Protein AF-A0A932VAR0-F1 (afdb_monomer_lite)

Radius of gyration: 18.56 Å; chains: 1; bounding box: 41×37×52 Å

Secondary structure (DSSP, 8-state):
---HHHHHHHHHHHHHHHHSHHHHHHHHHHHHHHHIIIIIIIIHHH--EETTEEHHHHHHHHHHHHHHHHHHHHIIIIIHHIIIIIS-HHHHHHTTT--HHHHHHHHHHHHHHHHHHHHHHHHHHHHTTT---HHHHHHHHHHHHHHHHHHHHTT--

pLDDT: mean 78.5, std 15.08, range [42.44, 94.69]

Structure (mmCIF, N/CA/C/O backbone):
data_AF-A0A932VAR0-F1
#
_entry.id   AF-A0A932VAR0-F1
#
loop_
_atom_site.group_PDB
_atom_site.id
_atom_site.type_symbol
_atom_site.label_atom_id
_atom_site.label_alt_id
_atom_site.label_comp_id
_atom_site.label_asym_id
_atom_site.label_entity_id
_atom_site.label_seq_id
_atom_site.pdbx_PDB_ins_code
_atom_site.Cartn_x
_atom_site.Cartn_y
_atom_site.Cartn_z
_atom_site.occupancy
_atom_site.B_iso_or_equiv
_atom_site.auth_seq_id
_atom_site.auth_comp_id
_atom_site.auth_asym_id
_atom_site.auth_atom_id
_atom_site.pdbx_PDB_model_num
ATOM 1 N N . MET A 1 1 ? -5.173 -7.253 -21.335 1.00 58.53 1 MET A N 1
ATOM 2 C CA . MET A 1 1 ? -4.658 -6.169 -20.463 1.00 58.53 1 MET A CA 1
ATOM 3 C C . MET A 1 1 ? -3.671 -6.681 -19.420 1.00 58.53 1 MET A C 1
ATOM 5 O O . MET A 1 1 ? -2.616 -6.083 -19.298 1.00 58.53 1 MET A O 1
ATOM 9 N N . ILE A 1 2 ? -3.939 -7.789 -18.717 1.00 67.44 2 ILE A N 1
ATOM 10 C CA . ILE A 1 2 ? -2.958 -8.404 -17.805 1.00 67.44 2 ILE A CA 1
ATOM 11 C C . ILE A 1 2 ? -2.228 -9.531 -18.549 1.00 67.44 2 ILE A C 1
ATOM 13 O O . ILE A 1 2 ? -2.835 -10.537 -18.899 1.00 67.44 2 ILE A O 1
ATOM 17 N N . ASN A 1 3 ? -0.942 -9.329 -18.834 1.00 84.25 3 ASN A N 1
ATOM 18 C CA . ASN A 1 3 ? -0.058 -10.275 -19.525 1.00 84.25 3 ASN A CA 1
ATOM 19 C C . ASN A 1 3 ? 1.215 -10.505 -18.687 1.00 84.25 3 ASN A C 1
ATOM 21 O O . ASN A 1 3 ? 1.472 -9.782 -17.721 1.00 84.25 3 ASN A O 1
ATOM 25 N N . ARG A 1 4 ? 2.059 -11.467 -19.076 1.00 87.12 4 ARG A N 1
ATOM 26 C CA . ARG A 1 4 ? 3.353 -11.757 -18.433 1.00 87.12 4 ARG A CA 1
ATOM 27 C C . ARG A 1 4 ? 4.248 -10.523 -18.281 1.00 87.12 4 ARG A C 1
ATOM 29 O O . ARG A 1 4 ? 4.994 -10.436 -17.315 1.00 87.12 4 ARG A O 1
ATOM 36 N N . TYR A 1 5 ? 4.179 -9.573 -19.215 1.00 90.81 5 TYR A N 1
ATOM 37 C CA . TYR A 1 5 ? 4.975 -8.345 -19.171 1.00 90.81 5 TYR A CA 1
ATOM 38 C C . TYR A 1 5 ? 4.456 -7.358 -18.120 1.00 90.81 5 TYR A C 1
ATOM 40 O O . TYR A 1 5 ? 5.246 -6.875 -17.316 1.00 90.81 5 TYR A O 1
ATOM 48 N N . ALA A 1 6 ? 3.136 -7.157 -18.031 1.00 89.81 6 ALA A N 1
ATOM 49 C CA . ALA A 1 6 ? 2.522 -6.362 -16.962 1.00 89.81 6 ALA A CA 1
ATOM 50 C C . ALA A 1 6 ? 2.864 -6.926 -15.574 1.00 89.81 6 ALA A C 1
ATOM 52 O O . ALA A 1 6 ? 3.198 -6.189 -14.648 1.00 89.81 6 ALA A O 1
ATOM 53 N N . PHE A 1 7 ? 2.871 -8.256 -15.453 1.00 91.25 7 PHE A N 1
ATOM 54 C CA . PHE A 1 7 ? 3.275 -8.929 -14.226 1.00 91.25 7 PHE A CA 1
ATOM 55 C C . PHE A 1 7 ? 4.759 -8.704 -13.875 1.00 91.25 7 PHE A C 1
ATOM 57 O O . PHE A 1 7 ? 5.092 -8.539 -12.705 1.00 91.25 7 PHE A O 1
ATOM 64 N N . LYS A 1 8 ? 5.661 -8.638 -14.864 1.00 92.12 8 LYS A N 1
ATOM 65 C CA . LYS A 1 8 ? 7.078 -8.301 -14.629 1.00 92.12 8 LYS A CA 1
ATOM 66 C C . LYS A 1 8 ? 7.258 -6.869 -14.118 1.00 92.12 8 LYS A C 1
ATOM 68 O O . LYS A 1 8 ? 8.090 -6.653 -13.241 1.00 92.12 8 LYS A O 1
ATOM 73 N N . VAL A 1 9 ? 6.476 -5.917 -14.635 1.00 92.50 9 VAL A N 1
ATOM 74 C CA . VAL A 1 9 ? 6.474 -4.525 -14.147 1.00 92.50 9 VAL A CA 1
ATOM 75 C C . VAL A 1 9 ? 5.995 -4.479 -12.695 1.00 92.50 9 VAL A C 1
ATOM 77 O O . VAL A 1 9 ? 6.704 -3.961 -11.83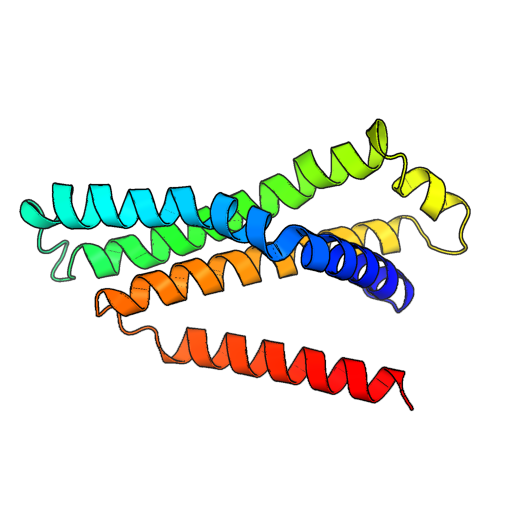8 1.00 92.50 9 VAL A O 1
ATOM 80 N N . TRP A 1 10 ? 4.872 -5.135 -12.393 1.00 94.00 10 TRP A N 1
ATOM 81 C CA . TRP A 1 10 ? 4.379 -5.277 -11.019 1.00 94.00 10 TRP A CA 1
ATOM 82 C C . TRP A 1 10 ? 5.419 -5.912 -10.083 1.00 94.00 10 TRP A C 1
ATOM 84 O O . TRP A 1 10 ? 5.641 -5.441 -8.969 1.00 94.00 10 TRP A O 1
ATOM 94 N N . TYR A 1 11 ? 6.087 -6.976 -10.538 1.00 92.44 11 TYR A N 1
ATOM 95 C CA . TYR A 1 11 ? 7.068 -7.700 -9.733 1.00 92.44 11 TYR A CA 1
ATOM 96 C C . TYR A 1 11 ? 8.287 -6.836 -9.398 1.00 92.44 11 TYR A C 1
ATOM 98 O O . TYR A 1 11 ? 8.789 -6.896 -8.276 1.00 92.44 11 TYR A O 1
ATOM 106 N N . ARG A 1 12 ? 8.733 -5.991 -10.338 1.00 92.62 12 ARG A N 1
ATOM 107 C CA . ARG A 1 12 ? 9.775 -4.989 -10.080 1.00 92.62 12 ARG A CA 1
ATOM 108 C C . ARG A 1 12 ? 9.366 -4.074 -8.927 1.00 92.62 12 ARG A C 1
ATOM 110 O O . ARG A 1 12 ? 10.153 -3.901 -7.999 1.00 92.62 12 ARG A O 1
ATOM 117 N N . ASP A 1 13 ? 8.159 -3.515 -8.967 1.00 91.88 13 ASP A N 1
ATOM 118 C CA . ASP A 1 13 ? 7.703 -2.582 -7.929 1.00 91.88 13 ASP A CA 1
ATOM 119 C C . ASP A 1 13 ? 7.532 -3.256 -6.575 1.00 91.88 13 ASP A C 1
ATOM 121 O O . ASP A 1 13 ? 7.955 -2.709 -5.555 1.00 91.88 13 ASP A O 1
ATOM 125 N N . PHE A 1 14 ? 7.029 -4.491 -6.572 1.00 89.94 14 PHE A N 1
ATOM 126 C CA . PHE A 1 14 ? 6.976 -5.312 -5.371 1.00 89.94 14 PHE A CA 1
ATOM 127 C C . PHE A 1 14 ? 8.368 -5.526 -4.763 1.00 89.94 14 PHE A C 1
ATOM 129 O O . PHE A 1 14 ? 8.549 -5.309 -3.565 1.00 89.94 14 PHE A O 1
ATOM 136 N N . LEU A 1 15 ? 9.375 -5.881 -5.568 1.00 87.00 15 LEU A N 1
ATOM 137 C CA . LEU A 1 15 ? 10.746 -6.063 -5.081 1.00 87.00 15 LEU A CA 1
ATOM 138 C C . LEU A 1 15 ? 11.340 -4.771 -4.509 1.00 87.00 15 LEU A C 1
ATOM 140 O O . LEU A 1 15 ? 11.953 -4.802 -3.439 1.00 87.00 15 LEU A O 1
ATOM 144 N N . VAL A 1 16 ? 11.144 -3.634 -5.179 1.00 87.44 16 VAL A N 1
ATOM 145 C CA . VAL A 1 16 ? 11.611 -2.335 -4.671 1.00 87.44 16 VAL A CA 1
ATOM 146 C C . VAL A 1 16 ? 10.938 -2.027 -3.336 1.00 87.44 16 VAL A C 1
ATOM 148 O O . VAL A 1 16 ? 11.622 -1.722 -2.359 1.00 87.44 16 VAL A O 1
ATOM 151 N N . TRP A 1 17 ? 9.620 -2.193 -3.250 1.00 86.06 17 TRP A N 1
ATOM 152 C CA . TRP A 1 17 ? 8.881 -1.977 -2.012 1.00 86.06 17 TRP A CA 1
ATOM 153 C C . TRP A 1 17 ? 9.345 -2.894 -0.880 1.00 86.06 17 TRP A C 1
ATOM 155 O O . TRP A 1 17 ? 9.503 -2.418 0.240 1.00 86.06 17 TRP A O 1
ATOM 165 N N . THR A 1 18 ? 9.659 -4.166 -1.151 1.00 78.56 18 THR A N 1
ATOM 166 C CA . THR A 1 18 ? 10.170 -5.076 -0.109 1.00 78.56 18 THR A CA 1
ATOM 167 C C . THR A 1 18 ? 11.502 -4.635 0.493 1.00 78.56 18 THR A C 1
ATOM 169 O O . THR A 1 18 ? 11.807 -5.043 1.608 1.00 78.56 18 THR A O 1
ATOM 172 N N . ARG A 1 19 ? 12.285 -3.773 -0.170 1.00 78.06 19 ARG A N 1
ATOM 173 C CA . ARG A 1 19 ? 13.482 -3.172 0.448 1.00 78.06 19 ARG A CA 1
ATOM 174 C C . ARG A 1 19 ? 13.147 -2.032 1.407 1.00 78.06 19 ARG A C 1
ATOM 176 O O . ARG A 1 19 ? 13.863 -1.834 2.381 1.00 78.06 19 ARG A O 1
ATOM 183 N N . TYR A 1 20 ? 12.045 -1.327 1.164 1.00 75.88 20 TYR A N 1
ATOM 184 C CA . TYR A 1 20 ? 11.578 -0.184 1.957 1.00 75.88 20 TYR A CA 1
ATOM 185 C C . TYR A 1 20 ? 10.315 -0.507 2.766 1.00 75.88 20 TYR A C 1
ATOM 187 O O . TYR A 1 20 ? 9.595 0.389 3.200 1.00 75.88 20 TYR A O 1
ATOM 195 N N . TRP A 1 21 ? 10.025 -1.792 2.972 1.00 69.25 21 TRP A N 1
ATOM 196 C CA . TRP A 1 21 ? 8.784 -2.241 3.598 1.00 69.25 21 TRP A CA 1
ATOM 197 C C . TRP A 1 21 ? 8.626 -1.664 5.008 1.00 69.25 21 TRP A C 1
ATOM 199 O O . TRP A 1 21 ? 7.536 -1.239 5.372 1.00 69.25 21 TRP A O 1
ATOM 209 N N . TRP A 1 22 ? 9.721 -1.565 5.769 1.00 65.62 22 TRP A N 1
ATOM 210 C CA . TRP A 1 22 ? 9.714 -1.009 7.121 1.00 65.62 22 TRP A CA 1
ATOM 211 C C . TRP A 1 22 ? 9.318 0.470 7.142 1.00 65.62 22 TRP A C 1
ATOM 213 O O . TRP A 1 22 ? 8.395 0.856 7.854 1.00 65.62 22 TRP A O 1
ATOM 223 N N . THR A 1 23 ? 9.963 1.302 6.322 1.00 71.31 23 THR A N 1
ATOM 224 C CA . THR A 1 23 ? 9.657 2.739 6.257 1.00 71.31 23 THR A CA 1
ATOM 225 C C . THR A 1 23 ? 8.271 2.987 5.669 1.00 71.31 23 THR A C 1
ATOM 227 O O . THR A 1 23 ? 7.540 3.844 6.160 1.00 71.31 23 THR A O 1
ATOM 230 N N . SER A 1 24 ? 7.866 2.187 4.678 1.00 74.19 24 SER A N 1
ATOM 231 C CA . SER A 1 24 ? 6.516 2.230 4.115 1.00 74.19 24 SER A CA 1
ATOM 232 C C . SER A 1 24 ? 5.446 1.849 5.141 1.00 74.19 24 SER A C 1
ATOM 234 O O . SER A 1 24 ? 4.361 2.423 5.102 1.00 74.19 24 SER A O 1
ATOM 236 N N . LEU A 1 25 ? 5.723 0.897 6.036 1.00 68.00 25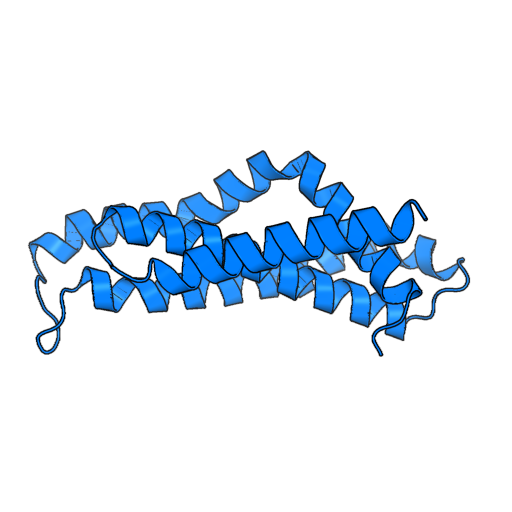 LEU A N 1
ATOM 237 C CA . LEU A 1 25 ? 4.791 0.490 7.088 1.00 68.00 25 LEU A CA 1
ATOM 238 C C . LEU A 1 25 ? 4.666 1.532 8.183 1.00 68.00 25 LEU A C 1
ATOM 240 O O . LEU A 1 25 ? 3.552 1.888 8.549 1.00 68.00 25 LEU A O 1
ATOM 244 N N . VAL A 1 26 ? 5.794 2.025 8.692 1.00 67.06 26 VAL A N 1
ATOM 245 C CA . VAL A 1 26 ? 5.794 3.037 9.753 1.00 67.06 26 VAL A CA 1
ATOM 246 C C . VAL A 1 26 ? 5.119 4.318 9.259 1.00 67.06 26 VAL A C 1
ATOM 248 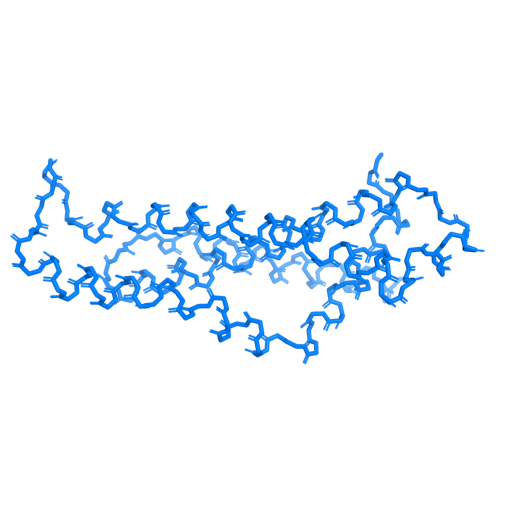O O . VAL A 1 26 ? 4.266 4.862 9.957 1.00 67.06 26 VAL A O 1
ATOM 251 N N . GLY A 1 27 ? 5.418 4.750 8.029 1.00 69.88 27 GLY A N 1
ATOM 252 C CA . GLY A 1 27 ? 4.756 5.902 7.413 1.00 69.88 27 GLY A CA 1
ATOM 253 C C . GLY A 1 27 ? 3.265 5.671 7.147 1.00 69.88 27 GLY A C 1
ATOM 254 O O . GLY A 1 27 ? 2.455 6.545 7.432 1.00 69.88 27 GLY A O 1
ATOM 255 N N . GLY A 1 28 ? 2.888 4.487 6.653 1.00 70.88 28 GLY A N 1
ATOM 256 C CA . GLY A 1 28 ? 1.495 4.167 6.321 1.00 70.88 28 GLY A CA 1
ATOM 257 C C . GLY A 1 28 ? 0.591 3.890 7.528 1.00 70.88 28 GLY A C 1
ATOM 258 O O . GLY A 1 28 ? -0.620 4.060 7.426 1.00 70.88 28 GLY A O 1
ATOM 259 N N . LEU A 1 29 ? 1.154 3.465 8.665 1.00 66.81 29 LEU A N 1
ATOM 260 C CA . LEU A 1 29 ? 0.396 3.173 9.888 1.00 66.81 29 LEU A CA 1
ATOM 261 C C . LEU A 1 29 ? 0.379 4.318 10.894 1.00 66.81 29 LEU A C 1
ATOM 263 O O . LEU A 1 29 ? -0.464 4.296 11.789 1.00 66.81 29 LEU A O 1
ATOM 267 N N . GLY A 1 30 ? 1.258 5.311 10.750 1.00 72.50 30 GLY A N 1
ATOM 268 C CA . GLY A 1 30 ? 1.300 6.457 11.654 1.00 72.50 30 GLY A CA 1
ATOM 269 C C . GLY A 1 30 ? -0.057 7.151 11.756 1.00 72.50 30 GLY A C 1
ATOM 270 O O . GLY A 1 30 ? -0.602 7.275 12.848 1.00 72.50 30 GLY A O 1
ATOM 271 N N . GLU A 1 31 ? -0.644 7.524 10.618 1.00 74.44 31 GLU A N 1
ATOM 272 C CA . GLU A 1 31 ? -1.919 8.248 10.590 1.00 74.44 31 GLU A CA 1
ATOM 273 C C . GLU A 1 31 ? -3.088 7.418 11.158 1.00 74.44 31 GLU A C 1
ATOM 275 O O . GLU A 1 31 ? -3.732 7.879 12.102 1.00 74.44 31 GLU A O 1
ATOM 280 N N . PRO A 1 32 ? -3.346 6.170 10.706 1.00 77.12 32 PRO A N 1
ATOM 281 C CA . PRO A 1 32 ? -4.445 5.364 11.241 1.00 77.12 32 PRO A CA 1
ATOM 282 C C . PRO A 1 32 ? -4.301 5.041 12.734 1.00 77.12 32 PRO A C 1
ATOM 284 O O . PRO A 1 32 ? -5.298 5.026 13.456 1.00 77.12 32 PRO A O 1
ATOM 287 N N . VAL A 1 33 ? -3.078 4.806 13.222 1.00 73.94 33 VAL A N 1
ATOM 288 C CA . VAL A 1 33 ? -2.829 4.574 14.655 1.00 73.94 33 VAL A CA 1
ATOM 289 C C . VAL A 1 33 ? -3.100 5.841 15.458 1.00 73.94 33 VAL A C 1
ATOM 291 O O . VAL A 1 33 ? -3.766 5.763 16.488 1.00 73.94 33 VAL A O 1
ATOM 294 N N . LEU A 1 34 ? -2.653 7.007 14.984 1.00 79.38 34 LEU A N 1
ATOM 295 C CA . LEU A 1 34 ? -2.956 8.286 15.629 1.00 79.38 34 LEU A CA 1
ATOM 296 C C . LEU A 1 34 ? -4.460 8.577 15.635 1.00 79.38 34 LEU A C 1
ATOM 298 O O . LEU A 1 34 ? -4.967 9.064 16.644 1.00 79.38 34 LEU A O 1
ATOM 302 N N . TYR A 1 35 ? -5.193 8.213 14.579 1.00 80.62 35 TYR A N 1
ATOM 303 C CA . TYR A 1 35 ? -6.653 8.305 14.571 1.00 80.62 35 TYR A CA 1
ATOM 304 C C . TYR A 1 35 ? -7.299 7.379 15.600 1.00 80.62 35 TYR A C 1
ATOM 306 O O . TYR A 1 35 ? -8.170 7.827 16.342 1.00 80.62 35 TYR A O 1
ATOM 314 N N . PHE A 1 36 ? -6.869 6.118 15.708 1.00 75.88 36 PHE A N 1
ATOM 315 C CA . PHE A 1 36 ? -7.382 5.224 16.751 1.00 75.88 36 PHE A CA 1
ATOM 316 C C . PHE A 1 36 ? -7.025 5.707 18.158 1.00 75.88 36 PHE A C 1
ATOM 318 O O . PHE A 1 36 ? -7.862 5.621 19.050 1.00 75.88 36 PHE A O 1
ATOM 325 N N . LEU A 1 37 ? -5.828 6.254 18.372 1.00 75.06 37 LEU A N 1
ATOM 326 C CA . LEU A 1 37 ? -5.439 6.795 19.672 1.00 75.06 37 LEU A CA 1
ATOM 327 C C . LEU A 1 37 ? -6.240 8.058 20.011 1.00 75.06 37 LEU A C 1
ATOM 329 O O . LEU A 1 37 ? -6.893 8.113 21.048 1.00 75.06 37 LEU A O 1
ATOM 333 N N . GLY A 1 38 ? -6.247 9.051 19.124 1.00 79.50 38 GLY A N 1
ATOM 334 C CA . GLY A 1 38 ? -6.920 10.329 19.348 1.00 79.50 38 GLY A CA 1
ATOM 335 C C . GLY A 1 38 ? -8.441 10.201 19.391 1.00 79.50 38 GLY A C 1
ATOM 336 O O . GLY A 1 38 ? -9.079 10.672 20.331 1.00 79.50 38 GLY A O 1
ATOM 337 N N . MET A 1 39 ? -9.043 9.529 18.408 1.00 79.62 39 MET A N 1
ATOM 338 C CA . MET A 1 39 ? -10.496 9.359 18.373 1.00 79.62 39 MET A CA 1
ATOM 339 C C . MET A 1 39 ? -10.978 8.225 19.273 1.00 79.62 39 MET A C 1
ATOM 341 O O . MET A 1 39 ? -12.040 8.358 19.869 1.00 79.62 39 MET A O 1
ATOM 345 N N . GLY A 1 40 ? -10.233 7.127 19.404 1.00 72.62 40 GLY A N 1
ATOM 346 C CA . GLY A 1 40 ? -10.629 6.001 20.253 1.00 72.62 40 GLY A CA 1
ATOM 347 C C . GLY A 1 40 ? -10.500 6.306 21.744 1.00 72.62 40 GLY A C 1
ATOM 348 O O . GLY A 1 40 ? -11.477 6.132 22.468 1.00 72.62 40 GLY A O 1
ATOM 349 N N . TYR A 1 41 ? -9.347 6.805 22.210 1.00 71.50 41 TYR A N 1
ATOM 350 C CA . TYR A 1 41 ? -9.181 7.168 23.626 1.00 71.50 41 TYR A CA 1
ATOM 351 C C . TYR A 1 41 ? -9.759 8.544 23.959 1.00 71.50 41 TYR A C 1
ATOM 353 O O . TYR A 1 41 ? -10.356 8.704 25.021 1.00 71.50 41 TYR A O 1
ATOM 361 N N . GLY A 1 42 ? -9.604 9.530 23.072 1.00 80.88 42 GLY A N 1
ATOM 362 C CA . GLY A 1 42 ? -10.150 10.869 23.288 1.00 80.88 42 GLY A CA 1
ATOM 363 C C . GLY A 1 42 ? -11.666 10.879 23.126 1.00 80.88 42 GLY A C 1
ATOM 364 O O . GLY A 1 42 ? -12.406 10.892 24.108 1.00 80.88 42 GLY A O 1
ATOM 365 N N . LEU A 1 43 ? -12.143 10.844 21.880 1.00 79.50 43 LEU A N 1
ATOM 366 C CA . LEU A 1 43 ? -13.570 11.011 21.583 1.00 79.50 43 LEU A CA 1
ATOM 367 C C . LEU A 1 43 ? -14.432 9.811 22.016 1.00 79.50 43 LEU A C 1
ATOM 369 O O . LEU A 1 43 ? -15.560 10.008 22.461 1.00 79.50 43 LEU A O 1
ATOM 373 N N . GLY A 1 44 ? -13.897 8.589 21.969 1.00 76.38 44 GLY A N 1
ATOM 374 C CA . GLY A 1 44 ? -14.589 7.369 22.404 1.00 76.38 44 GLY A CA 1
ATOM 375 C C . GLY A 1 44 ? -14.908 7.326 23.904 1.00 76.38 44 GLY A C 1
ATOM 376 O O . GLY A 1 44 ? -15.777 6.562 24.325 1.00 76.38 44 GLY A O 1
ATOM 377 N N . SER A 1 45 ? -14.266 8.178 24.715 1.00 77.69 45 SER A N 1
ATOM 378 C CA . SER A 1 45 ? -14.646 8.369 26.122 1.00 77.69 45 SER A CA 1
ATOM 379 C C . SER A 1 45 ? -15.957 9.155 26.279 1.00 77.69 45 SER A C 1
ATOM 381 O O . SER A 1 45 ? -16.723 8.888 27.208 1.00 77.69 45 SER A O 1
ATOM 383 N N . PHE A 1 46 ? -16.250 10.059 25.337 1.00 82.75 46 PHE A N 1
ATOM 384 C CA . PHE A 1 46 ? -17.459 10.888 25.307 1.00 82.75 46 PHE A CA 1
ATOM 385 C C . PHE A 1 46 ? -18.591 10.237 24.503 1.00 82.75 46 PHE A C 1
ATOM 387 O O . PHE A 1 46 ? -19.746 10.269 24.925 1.00 82.75 46 PHE A O 1
ATOM 394 N N . ILE A 1 47 ? -18.267 9.614 23.366 1.00 83.75 47 ILE A N 1
ATOM 395 C CA . ILE A 1 47 ? -19.228 8.962 22.468 1.00 83.75 47 ILE A CA 1
ATOM 396 C C . ILE A 1 47 ? -18.986 7.455 22.508 1.00 83.75 47 ILE A C 1
ATOM 398 O O . ILE A 1 47 ? -18.091 6.931 21.849 1.00 83.75 47 ILE A O 1
ATOM 402 N N . LYS A 1 48 ? -19.803 6.747 23.293 1.00 80.50 48 LYS A N 1
ATOM 403 C CA . LYS A 1 48 ? -19.685 5.289 23.444 1.00 80.50 48 LYS A CA 1
ATOM 404 C C . LYS A 1 48 ? -20.378 4.528 22.317 1.00 80.50 48 LYS A C 1
ATOM 406 O O . LYS A 1 48 ? -19.797 3.593 21.772 1.00 80.50 48 LYS A O 1
ATOM 411 N N . ASN A 1 49 ? -21.589 4.952 21.956 1.00 85.69 49 ASN A N 1
ATOM 412 C CA . ASN A 1 49 ? -22.410 4.306 20.938 1.00 85.69 49 ASN A CA 1
ATOM 413 C C . ASN A 1 49 ? -22.964 5.334 19.949 1.00 85.69 49 ASN A C 1
ATOM 415 O O . ASN A 1 49 ? -23.366 6.424 20.352 1.00 85.69 49 ASN A O 1
ATOM 419 N N . ILE A 1 50 ? -23.026 4.943 18.681 1.00 86.06 50 ILE A N 1
ATOM 420 C CA . ILE A 1 50 ? -23.742 5.639 17.610 1.00 86.06 50 ILE A CA 1
ATOM 421 C C . ILE A 1 50 ? -24.767 4.648 17.071 1.00 86.06 50 ILE A C 1
ATOM 423 O O . ILE A 1 50 ? -24.391 3.542 16.689 1.00 86.06 50 ILE A O 1
ATOM 427 N N . ASP A 1 51 ? -26.051 5.005 17.104 1.00 87.00 51 ASP A N 1
ATOM 428 C CA . ASP A 1 51 ? -27.152 4.159 16.614 1.00 87.00 51 ASP A CA 1
ATOM 429 C C . ASP A 1 51 ? -27.112 2.708 17.139 1.00 87.00 51 ASP A C 1
ATOM 431 O O . ASP A 1 51 ? -27.387 1.745 16.429 1.00 87.00 51 ASP A O 1
ATOM 435 N N . GLY A 1 52 ? -26.725 2.536 18.409 1.00 84.75 52 GLY A N 1
ATOM 436 C CA . GLY A 1 52 ? -26.614 1.225 19.060 1.00 84.75 52 GLY A CA 1
ATOM 437 C C . GLY A 1 52 ? -25.339 0.430 18.737 1.00 84.75 52 GLY A C 1
ATOM 438 O O . GLY A 1 52 ? -25.140 -0.635 19.318 1.00 84.75 52 GLY A O 1
ATOM 439 N N . MET A 1 53 ? -24.448 0.942 17.881 1.00 83.25 53 MET A N 1
ATOM 440 C CA . MET A 1 53 ? -23.142 0.348 17.576 1.00 83.25 53 MET A CA 1
ATOM 441 C C . MET A 1 53 ? -22.018 1.039 18.369 1.00 83.25 53 MET A C 1
ATOM 443 O O . MET A 1 53 ? -21.994 2.271 18.434 1.00 83.25 53 MET A O 1
ATOM 447 N N . PRO A 1 54 ? -21.039 0.292 18.920 1.00 84.62 54 PRO A N 1
ATOM 448 C CA . PRO A 1 54 ? -19.860 0.889 19.541 1.00 84.62 54 PRO A CA 1
ATOM 449 C C . PRO A 1 54 ? -19.118 1.817 18.575 1.00 84.62 54 PRO A C 1
ATOM 451 O O . PRO A 1 54 ? -18.816 1.428 17.445 1.00 84.62 54 PRO A O 1
ATOM 454 N N . TYR A 1 55 ? -18.752 3.015 19.033 1.00 84.12 55 TYR A N 1
ATOM 455 C CA . TYR A 1 55 ? -18.099 4.037 18.202 1.00 84.12 55 TYR A CA 1
ATOM 456 C C . TYR A 1 55 ? -16.864 3.514 17.443 1.00 84.12 55 TYR A C 1
ATOM 458 O O . TYR A 1 55 ? -16.699 3.773 16.252 1.00 84.12 55 TYR A O 1
ATOM 466 N N . LEU A 1 56 ? -16.023 2.702 18.096 1.00 77.88 56 LEU A N 1
ATOM 467 C CA . LEU A 1 56 ? -14.834 2.121 17.459 1.00 77.88 56 LEU A CA 1
ATOM 468 C C . LEU A 1 56 ? -15.177 1.157 16.310 1.00 77.88 56 LEU A C 1
ATOM 470 O O . LEU A 1 56 ? -14.411 1.062 15.351 1.00 77.88 56 LEU A O 1
ATOM 474 N N . GLN A 1 57 ? -16.312 0.454 16.385 1.00 79.88 57 GLN A N 1
ATOM 475 C CA . GLN A 1 57 ? -16.772 -0.430 15.309 1.00 79.88 57 GLN A CA 1
ATOM 476 C C . GLN A 1 57 ? -17.301 0.367 14.115 1.00 79.88 57 GLN A C 1
ATOM 478 O O . GLN A 1 57 ? -17.077 -0.040 12.978 1.00 79.88 57 GLN A O 1
ATOM 483 N N . PHE A 1 58 ? -17.925 1.520 14.365 1.00 83.38 58 PHE A N 1
ATOM 484 C CA . PHE A 1 58 ? -18.329 2.461 13.320 1.00 83.38 58 PHE A CA 1
ATOM 485 C C . PHE A 1 58 ? -17.116 3.116 12.634 1.00 83.38 58 PHE A C 1
ATOM 487 O O . PHE A 1 58 ? -17.081 3.257 11.412 1.00 83.38 58 PHE A O 1
ATOM 494 N N . LEU A 1 59 ? -16.083 3.466 13.406 1.00 83.69 59 LEU A N 1
ATOM 495 C CA . LEU A 1 59 ? -14.894 4.166 12.911 1.00 83.69 59 LEU A CA 1
ATOM 496 C C . LEU A 1 59 ? -13.965 3.273 12.066 1.00 83.69 59 LEU A C 1
ATOM 498 O O . LEU A 1 59 ? -13.379 3.729 11.083 1.00 83.69 59 LEU A O 1
ATOM 502 N N . ALA A 1 60 ? -13.818 1.999 12.435 1.00 81.19 60 ALA A N 1
ATOM 503 C CA . ALA A 1 60 ? -12.889 1.073 11.785 1.00 81.19 60 ALA A CA 1
ATOM 504 C C . ALA A 1 60 ? -13.044 0.955 10.248 1.00 81.19 60 ALA A C 1
ATOM 506 O O . ALA A 1 60 ? -12.039 1.120 9.551 1.00 81.19 60 ALA A O 1
ATOM 507 N N . PRO A 1 61 ? -14.239 0.705 9.671 1.00 84.62 61 PRO A N 1
ATOM 508 C CA . PRO A 1 61 ? -14.395 0.601 8.218 1.00 84.62 61 PRO A CA 1
ATOM 509 C C . PRO A 1 61 ? -14.098 1.919 7.494 1.00 84.62 61 PRO A C 1
ATOM 511 O O . PRO A 1 61 ? -13.529 1.889 6.402 1.00 84.62 61 PRO A O 1
ATOM 514 N N . ALA A 1 62 ? -14.414 3.065 8.107 1.00 85.69 62 ALA A N 1
ATOM 515 C CA . ALA A 1 62 ? -14.099 4.376 7.544 1.00 85.69 62 ALA A CA 1
ATOM 516 C C . ALA A 1 62 ? -12.581 4.581 7.422 1.00 85.69 62 ALA A C 1
ATOM 518 O O . ALA A 1 62 ? -12.098 4.994 6.367 1.00 85.69 62 ALA A O 1
ATOM 519 N N . LEU A 1 63 ? -11.821 4.215 8.460 1.00 85.56 63 LEU A N 1
ATOM 520 C CA . LEU A 1 63 ? -10.357 4.300 8.452 1.00 85.56 63 LEU A CA 1
ATOM 521 C C . LEU A 1 63 ? -9.709 3.324 7.465 1.00 85.56 63 LEU A C 1
ATOM 523 O O . LEU A 1 63 ? -8.715 3.657 6.819 1.00 85.56 63 LEU A O 1
ATOM 527 N N . ILE A 1 64 ? -10.265 2.121 7.312 1.00 86.50 64 ILE A N 1
ATOM 528 C CA . ILE A 1 64 ? -9.782 1.163 6.309 1.00 86.50 64 ILE A CA 1
ATOM 529 C C . ILE A 1 64 ? -10.012 1.726 4.900 1.00 86.50 64 ILE A C 1
ATOM 531 O O . ILE A 1 64 ? -9.087 1.725 4.087 1.00 86.50 64 ILE A O 1
ATOM 535 N N . ALA A 1 65 ? -11.211 2.243 4.615 1.00 89.25 65 ALA A N 1
ATOM 536 C CA . ALA A 1 65 ? -11.542 2.815 3.312 1.00 89.25 65 ALA A CA 1
ATOM 537 C C . ALA A 1 65 ? -10.662 4.028 2.973 1.00 89.25 65 ALA A C 1
ATOM 539 O O . ALA A 1 65 ? -10.088 4.080 1.881 1.00 89.25 65 ALA A O 1
ATOM 540 N N . SER A 1 66 ? -10.488 4.960 3.916 1.00 88.81 66 SER A N 1
ATOM 541 C CA . SER A 1 66 ? -9.632 6.134 3.714 1.00 88.81 66 SER A CA 1
ATOM 542 C C . SER A 1 66 ? -8.174 5.737 3.471 1.00 88.81 66 SER A C 1
ATOM 544 O O . SER A 1 66 ? -7.544 6.266 2.555 1.00 88.81 66 SER A O 1
ATOM 546 N N . THR A 1 67 ? -7.662 4.737 4.197 1.00 87.19 67 THR A N 1
ATOM 547 C CA . THR A 1 67 ? -6.299 4.216 4.005 1.00 87.19 67 THR A CA 1
ATOM 548 C C . THR A 1 67 ? -6.113 3.615 2.611 1.00 87.19 67 THR A C 1
ATOM 550 O O . THR A 1 67 ? -5.096 3.874 1.963 1.00 87.19 67 THR A O 1
ATOM 553 N N . ILE A 1 68 ? -7.081 2.829 2.121 1.00 89.75 68 ILE A N 1
ATOM 554 C CA . ILE A 1 68 ? -7.027 2.244 0.769 1.00 89.75 68 ILE A CA 1
ATOM 555 C C . ILE A 1 68 ? -6.978 3.358 -0.274 1.00 89.75 68 ILE A C 1
ATOM 557 O O . ILE A 1 68 ? -6.090 3.356 -1.128 1.00 89.75 68 ILE A O 1
ATOM 561 N N . MET A 1 69 ? -7.908 4.314 -0.188 1.00 90.88 69 MET A N 1
ATOM 562 C CA . MET A 1 69 ? -8.011 5.420 -1.141 1.00 90.88 69 MET A CA 1
ATOM 563 C C . MET A 1 69 ? -6.744 6.270 -1.155 1.00 90.88 69 MET A C 1
ATOM 565 O O . MET A 1 69 ? -6.209 6.560 -2.227 1.00 90.88 69 MET A O 1
ATOM 569 N N . HIS A 1 70 ? -6.236 6.626 0.024 1.00 89.31 70 HIS A N 1
ATOM 570 C CA . HIS A 1 70 ? -5.018 7.412 0.163 1.00 89.31 70 HIS A CA 1
ATOM 571 C C . HIS A 1 70 ? -3.816 6.647 -0.401 1.00 89.31 70 HIS A C 1
ATOM 573 O O . HIS A 1 70 ? -3.114 7.146 -1.280 1.00 89.31 70 HIS A O 1
ATOM 579 N N . SER A 1 71 ? -3.613 5.397 0.023 1.00 89.94 71 SER A N 1
ATOM 580 C CA . SER A 1 71 ? -2.480 4.586 -0.426 1.00 89.94 71 SER A CA 1
ATOM 581 C C . SER A 1 71 ? -2.501 4.330 -1.936 1.00 89.94 71 SER A C 1
ATOM 583 O O . SER A 1 71 ? -1.433 4.335 -2.549 1.00 89.94 71 SER A O 1
ATOM 585 N N . ALA A 1 72 ? -3.675 4.105 -2.534 1.00 91.31 72 ALA A N 1
ATOM 586 C CA . ALA A 1 72 ? -3.814 3.934 -3.978 1.00 91.31 72 ALA A CA 1
ATOM 587 C C . ALA A 1 72 ? -3.508 5.241 -4.721 1.00 91.31 72 ALA A C 1
ATOM 589 O O . ALA A 1 72 ? -2.688 5.235 -5.635 1.00 91.31 72 ALA A O 1
ATOM 590 N N . SER A 1 73 ? -4.092 6.358 -4.278 1.00 92.31 73 SER A N 1
ATOM 591 C CA . SER A 1 73 ? -3.924 7.668 -4.923 1.0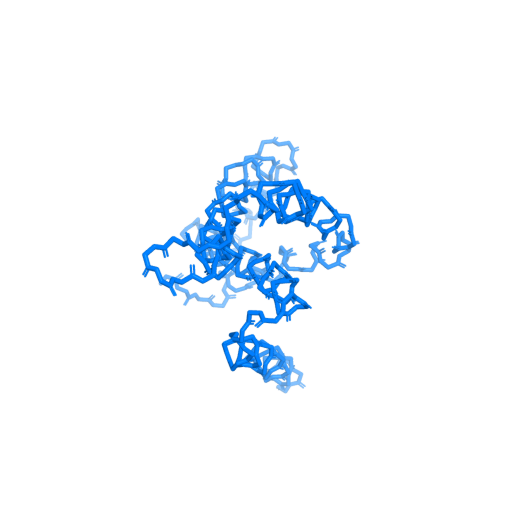0 92.31 73 SER A CA 1
ATOM 592 C C . SER A 1 73 ? -2.470 8.137 -4.905 1.00 92.31 73 SER A C 1
ATOM 594 O O . SER A 1 73 ? -1.960 8.616 -5.920 1.00 92.31 73 SER A O 1
ATOM 596 N N . PHE A 1 74 ? -1.774 7.964 -3.776 1.00 91.00 74 PHE A N 1
ATOM 597 C CA . PHE A 1 74 ? -0.354 8.305 -3.670 1.00 91.00 74 PHE A CA 1
ATOM 598 C C . PHE A 1 74 ? 0.522 7.431 -4.566 1.00 91.00 74 PHE A C 1
ATOM 600 O O . PHE A 1 74 ? 1.481 7.933 -5.158 1.00 91.00 74 PHE A O 1
ATOM 607 N N . GLU A 1 75 ? 0.199 6.142 -4.697 1.00 91.62 75 GLU A N 1
ATOM 608 C CA . GLU A 1 75 ? 0.959 5.244 -5.562 1.00 91.62 75 GLU A CA 1
ATOM 609 C C . GLU A 1 75 ? 0.767 5.595 -7.040 1.00 91.62 75 GLU A C 1
ATOM 611 O O . GLU A 1 75 ? 1.757 5.775 -7.745 1.00 91.62 75 GLU A O 1
ATOM 616 N N . THR A 1 76 ? -0.477 5.773 -7.494 1.00 91.44 76 THR A N 1
ATOM 617 C CA . THR A 1 76 ? -0.789 6.041 -8.909 1.00 91.44 76 THR A CA 1
ATOM 618 C C . THR A 1 76 ? -0.475 7.466 -9.351 1.00 91.44 76 THR A C 1
ATOM 620 O O . THR A 1 76 ? -0.412 7.730 -10.549 1.00 91.44 76 THR A O 1
ATOM 623 N N . THR A 1 77 ? -0.298 8.391 -8.406 1.00 92.31 77 THR A N 1
ATOM 624 C CA . THR A 1 77 ? 0.011 9.794 -8.704 1.00 92.31 77 THR A CA 1
ATOM 625 C C . THR A 1 77 ? 1.475 10.081 -8.422 1.00 92.31 77 THR A C 1
ATOM 627 O O . THR A 1 77 ? 2.292 10.127 -9.337 1.00 92.31 77 THR A O 1
ATOM 630 N N . TYR A 1 78 ? 1.832 10.240 -7.147 1.00 91.44 78 TYR A N 1
ATOM 631 C CA . TYR A 1 78 ? 3.151 10.722 -6.752 1.00 91.44 78 TYR A CA 1
ATOM 632 C C . TYR A 1 78 ? 4.250 9.699 -7.056 1.00 91.44 78 TYR A C 1
ATOM 634 O O . TYR A 1 78 ? 5.308 10.052 -7.586 1.00 91.44 78 TYR A O 1
ATOM 642 N N . SER A 1 79 ? 4.001 8.420 -6.755 1.00 91.50 79 SER A N 1
ATOM 643 C CA . SER A 1 79 ? 4.990 7.363 -6.985 1.00 91.50 79 SER A CA 1
ATOM 644 C C . SER A 1 79 ? 5.204 7.105 -8.477 1.00 91.50 79 SER A C 1
ATOM 646 O O . SER A 1 79 ? 6.350 7.109 -8.935 1.00 91.50 79 SER A O 1
ATOM 648 N N . SER A 1 80 ? 4.122 6.984 -9.253 1.00 92.62 80 SER A N 1
ATOM 649 C CA . SER A 1 80 ? 4.206 6.851 -10.711 1.00 92.62 80 SER A CA 1
ATOM 650 C C . SER A 1 80 ? 4.834 8.083 -11.379 1.00 92.62 80 SER A C 1
ATOM 652 O O . SER A 1 80 ? 5.691 7.916 -12.245 1.00 92.62 80 SER A O 1
ATOM 654 N N . TYR A 1 81 ? 4.514 9.309 -10.944 1.00 93.69 81 TYR A N 1
ATOM 655 C CA . TYR A 1 81 ? 5.159 10.529 -11.453 1.00 93.69 81 TYR A CA 1
ATOM 656 C C . TYR A 1 81 ? 6.663 10.542 -11.166 1.00 93.69 81 TYR A C 1
ATOM 658 O O . TYR A 1 81 ? 7.467 10.793 -12.059 1.00 93.69 81 TYR A O 1
ATOM 666 N N . THR A 1 82 ? 7.070 10.198 -9.942 1.00 93.56 82 THR A N 1
ATOM 667 C CA . THR A 1 82 ? 8.493 10.123 -9.572 1.00 93.56 82 THR A CA 1
ATOM 668 C C . THR A 1 82 ? 9.236 9.085 -10.420 1.00 93.56 82 THR A C 1
ATOM 670 O O . THR A 1 82 ? 10.359 9.341 -10.866 1.00 93.56 82 THR A O 1
ATOM 673 N N . ARG A 1 83 ? 8.611 7.928 -10.688 1.00 93.25 83 ARG A N 1
ATOM 674 C CA . ARG A 1 83 ? 9.156 6.893 -11.585 1.00 93.25 83 ARG A CA 1
ATOM 675 C C . ARG A 1 83 ? 9.247 7.356 -13.041 1.00 93.25 83 ARG A C 1
ATOM 677 O O . ARG A 1 83 ? 10.150 6.918 -13.753 1.00 93.25 83 ARG A O 1
ATOM 684 N N . MET A 1 84 ? 8.336 8.220 -13.476 1.00 92.38 84 MET A N 1
ATOM 685 C CA . MET A 1 84 ? 8.306 8.766 -14.830 1.00 92.38 84 MET A CA 1
ATOM 686 C C . MET A 1 84 ? 9.351 9.870 -15.011 1.00 92.38 84 MET A C 1
ATOM 688 O O . MET A 1 84 ? 10.219 9.745 -15.872 1.00 92.38 84 MET A O 1
ATOM 692 N N . GLU A 1 85 ? 9.321 10.902 -14.167 1.00 93.62 85 GLU A N 1
ATOM 693 C CA . GLU A 1 85 ? 10.094 12.125 -14.383 1.00 93.62 85 GLU A CA 1
ATOM 694 C C . GLU A 1 85 ? 11.459 12.143 -13.711 1.00 93.62 85 GLU A C 1
ATOM 696 O O . GLU A 1 85 ? 12.435 12.550 -14.336 1.00 93.62 85 GLU A O 1
ATOM 701 N N . ILE A 1 86 ? 11.558 11.693 -12.462 1.00 94.62 86 ILE A N 1
ATOM 702 C CA . ILE A 1 86 ? 12.806 11.810 -11.695 1.00 94.62 86 ILE A CA 1
ATOM 703 C C . ILE A 1 86 ? 13.693 10.595 -11.954 1.00 94.62 86 ILE A C 1
ATOM 705 O O . ILE A 1 86 ? 14.854 10.729 -12.327 1.00 94.62 86 ILE A O 1
ATOM 709 N N . GLN A 1 87 ? 13.143 9.393 -11.782 1.00 92.62 87 GLN A N 1
ATOM 710 C CA . GLN A 1 87 ? 13.907 8.149 -11.922 1.00 92.62 87 GLN A CA 1
ATOM 711 C C . GLN A 1 87 ? 14.054 7.702 -13.380 1.00 92.62 87 GLN A C 1
ATOM 713 O O . GLN A 1 87 ? 14.852 6.813 -13.667 1.00 92.62 87 GLN A O 1
ATOM 718 N N . LYS A 1 88 ? 13.262 8.283 -14.294 1.00 94.69 88 LYS A N 1
ATOM 719 C CA . LYS A 1 88 ? 13.203 7.924 -15.720 1.00 94.69 88 LYS A CA 1
ATOM 720 C C . LYS A 1 88 ? 12.987 6.420 -15.969 1.00 94.69 88 LYS A C 1
ATOM 722 O O . LYS A 1 88 ? 13.276 5.903 -17.046 1.00 94.69 88 LYS A O 1
ATOM 727 N N . THR A 1 89 ? 12.403 5.710 -15.005 1.00 93.06 89 THR A N 1
ATOM 728 C CA . THR A 1 89 ? 12.174 4.261 -15.045 1.00 93.06 89 THR A CA 1
ATOM 729 C C . THR A 1 89 ? 11.261 3.874 -16.206 1.00 93.06 89 THR A C 1
ATOM 731 O O . THR A 1 89 ? 11.473 2.844 -16.843 1.00 93.06 89 THR A O 1
ATOM 734 N N . PHE A 1 90 ? 10.254 4.695 -16.514 1.00 92.56 90 PHE A N 1
ATOM 735 C CA . PHE A 1 90 ? 9.333 4.418 -17.621 1.00 92.56 90 PHE A CA 1
ATOM 736 C C . PHE A 1 90 ? 10.029 4.552 -18.980 1.00 92.56 90 PHE A C 1
ATOM 738 O O . PHE A 1 90 ? 9.791 3.730 -19.862 1.00 92.56 90 PHE A O 1
ATOM 745 N N . HIS A 1 91 ? 10.954 5.507 -19.121 1.00 92.25 91 HIS A N 1
ATOM 746 C CA . HIS A 1 91 ? 11.792 5.628 -20.316 1.00 92.25 91 HIS A CA 1
ATOM 747 C C . HIS A 1 91 ? 12.700 4.408 -20.489 1.00 92.25 91 HIS A C 1
ATOM 749 O O . HIS A 1 91 ? 12.813 3.883 -21.592 1.00 92.25 91 HIS A O 1
ATOM 755 N N . SER A 1 92 ? 13.277 3.894 -19.399 1.00 92.00 92 SER A N 1
ATOM 756 C CA . SER A 1 92 ? 14.080 2.667 -19.441 1.00 92.00 92 SER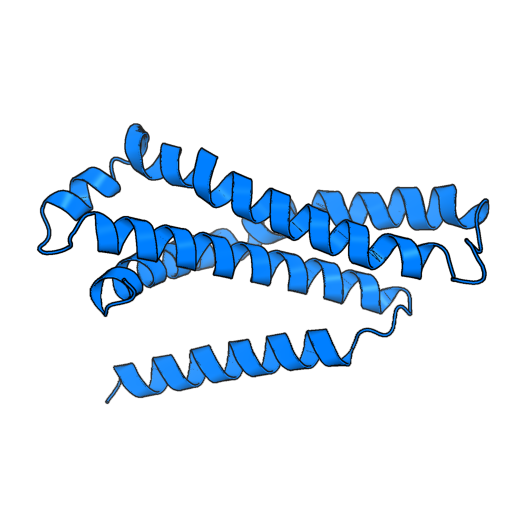 A CA 1
ATOM 757 C C . SER A 1 92 ? 13.261 1.441 -19.860 1.00 92.00 92 SER A C 1
ATOM 759 O O . SER A 1 92 ? 13.753 0.602 -20.611 1.00 92.00 92 SER A O 1
ATOM 761 N N . ILE A 1 93 ? 11.998 1.333 -19.426 1.00 92.81 93 ILE A N 1
ATOM 762 C CA . ILE A 1 93 ? 11.105 0.251 -19.876 1.00 92.81 93 ILE A CA 1
ATOM 763 C C . ILE A 1 93 ? 10.736 0.410 -21.353 1.00 92.81 93 ILE A C 1
ATOM 765 O O . ILE A 1 93 ? 10.612 -0.599 -22.042 1.00 92.81 93 ILE A O 1
ATOM 769 N N . ALA A 1 94 ? 10.595 1.637 -21.857 1.00 90.81 94 ALA A N 1
ATOM 770 C CA . ALA A 1 94 ? 10.194 1.887 -23.242 1.00 90.81 94 ALA A CA 1
ATOM 771 C C . ALA A 1 94 ? 11.190 1.343 -24.287 1.00 90.81 94 ALA A C 1
ATOM 773 O O . ALA A 1 94 ? 10.808 1.128 -25.432 1.00 90.81 94 ALA A O 1
ATOM 774 N N . VAL A 1 95 ? 12.447 1.085 -23.900 1.00 93.94 95 VAL A N 1
ATOM 775 C CA . VAL A 1 95 ? 13.472 0.462 -24.765 1.00 93.94 95 VAL A CA 1
ATOM 776 C C . VAL A 1 95 ? 13.368 -1.076 -24.775 1.00 93.94 95 VAL A C 1
ATOM 778 O O . VAL A 1 95 ? 13.966 -1.753 -25.608 1.00 93.94 95 VAL A O 1
ATOM 781 N N . THR A 1 96 ? 12.600 -1.659 -23.855 1.00 92.38 96 THR A N 1
ATOM 782 C CA . THR A 1 96 ? 12.350 -3.107 -23.780 1.00 92.38 96 THR A CA 1
ATOM 783 C C . THR A 1 96 ? 11.136 -3.494 -24.641 1.00 92.38 96 THR A C 1
ATOM 785 O O . THR A 1 96 ? 10.339 -2.624 -24.982 1.00 92.38 96 THR A O 1
ATOM 788 N N . PRO A 1 97 ? 10.915 -4.782 -24.978 1.00 91.31 97 PRO A N 1
ATOM 789 C CA . PRO A 1 97 ? 9.769 -5.206 -25.798 1.00 91.31 97 PRO A CA 1
ATOM 790 C C . PRO A 1 97 ? 8.419 -5.176 -25.043 1.00 91.31 97 PRO A C 1
ATOM 792 O O . PRO A 1 97 ? 7.552 -6.013 -25.291 1.00 91.31 97 PRO A O 1
ATOM 795 N N . VAL A 1 98 ? 8.252 -4.270 -24.075 1.00 91.56 98 VAL A N 1
ATOM 796 C CA . VAL A 1 98 ? 7.049 -4.114 -23.247 1.00 91.56 98 VAL A CA 1
ATOM 797 C C . VAL A 1 98 ? 6.222 -2.949 -23.778 1.00 91.56 98 VAL A C 1
ATOM 799 O O . VAL A 1 98 ? 6.731 -1.843 -23.945 1.00 91.56 98 VAL A O 1
ATOM 802 N N . ASN A 1 99 ? 4.927 -3.174 -24.000 1.00 91.81 99 ASN A N 1
ATOM 803 C CA . ASN A 1 99 ? 4.030 -2.121 -24.475 1.00 91.81 99 ASN A CA 1
ATOM 804 C C . ASN A 1 99 ? 3.602 -1.177 -23.341 1.00 91.81 99 ASN A C 1
ATOM 806 O O . ASN A 1 99 ? 3.455 -1.587 -22.190 1.00 91.81 99 ASN A O 1
ATOM 810 N N . VAL A 1 100 ? 3.279 0.076 -23.677 1.00 91.19 100 VAL A N 1
ATOM 811 C CA . VAL A 1 100 ? 2.816 1.088 -22.704 1.00 91.19 100 VAL A CA 1
ATOM 812 C C . VAL A 1 100 ? 1.576 0.623 -21.933 1.00 91.19 100 VAL A C 1
ATOM 814 O O . VAL A 1 100 ? 1.498 0.794 -20.719 1.00 91.19 100 VAL A O 1
ATOM 817 N N . SER A 1 101 ? 0.626 -0.034 -22.604 1.00 90.06 101 SER A N 1
ATOM 818 C CA . SER A 1 101 ? -0.578 -0.579 -21.961 1.00 90.06 101 SER A CA 1
ATOM 819 C C . SER A 1 101 ? -0.265 -1.650 -20.910 1.00 90.06 101 SER A C 1
ATOM 821 O O . SER A 1 101 ? -0.983 -1.769 -19.918 1.00 90.06 101 SER A O 1
ATOM 823 N N . GLU A 1 102 ? 0.822 -2.405 -21.089 1.00 92.19 102 GLU A N 1
ATOM 824 C CA . GLU A 1 102 ? 1.284 -3.408 -20.129 1.00 92.19 102 GLU A CA 1
ATOM 825 C C . GLU A 1 102 ? 1.976 -2.752 -18.928 1.00 92.19 102 GLU A C 1
ATOM 827 O O . GLU A 1 102 ? 1.792 -3.217 -17.804 1.00 92.19 102 GLU A O 1
ATOM 832 N N . VAL A 1 103 ? 2.702 -1.647 -19.140 1.00 92.81 103 VAL A N 1
ATOM 833 C CA . VAL A 1 103 ? 3.274 -0.835 -18.050 1.00 92.81 103 VAL A CA 1
ATOM 834 C C . VAL A 1 103 ? 2.166 -0.243 -17.186 1.00 92.81 103 VAL A C 1
ATOM 836 O O . VAL A 1 103 ? 2.184 -0.418 -15.969 1.00 92.81 103 VAL A O 1
ATOM 839 N N . VAL A 1 104 ? 1.162 0.381 -17.810 1.00 92.19 104 VAL A N 1
ATOM 840 C CA . VAL A 1 104 ? 0.007 0.955 -17.102 1.00 92.19 104 VAL A CA 1
ATOM 841 C C . VAL A 1 104 ? -0.747 -0.124 -16.323 1.00 92.19 104 VAL A C 1
ATOM 843 O O . VAL A 1 104 ? -1.060 0.069 -15.150 1.00 92.19 104 VAL A O 1
ATOM 846 N N . ALA A 1 105 ? -0.992 -1.291 -16.928 1.00 91.00 105 ALA A N 1
ATOM 847 C CA . ALA A 1 105 ? -1.631 -2.406 -16.230 1.00 91.00 105 ALA A CA 1
ATOM 848 C C . ALA A 1 105 ? -0.800 -2.904 -15.031 1.00 91.00 105 ALA A C 1
ATOM 850 O O . ALA A 1 105 ? -1.373 -3.233 -13.993 1.00 91.00 105 ALA A O 1
ATOM 851 N N . GLY A 1 106 ? 0.531 -2.941 -15.155 1.00 91.94 106 GLY A N 1
ATOM 852 C CA . GLY A 1 106 ? 1.444 -3.294 -14.065 1.00 91.94 106 GLY A CA 1
ATOM 853 C C . GLY A 1 106 ? 1.399 -2.301 -12.901 1.00 91.94 106 GLY A C 1
ATOM 854 O O . GLY A 1 106 ? 1.275 -2.722 -11.752 1.00 91.94 106 GLY A O 1
ATOM 855 N N . GLU A 1 107 ? 1.415 -0.998 -13.191 1.00 92.94 107 GLU A N 1
ATOM 856 C CA . GLU A 1 107 ? 1.331 0.066 -12.178 1.00 92.94 107 GLU A CA 1
ATOM 857 C C . GLU A 1 107 ? -0.039 0.078 -11.474 1.00 92.94 107 GLU A C 1
ATOM 859 O O . GLU A 1 107 ? -0.097 0.204 -10.252 1.00 92.94 107 GLU A O 1
ATOM 864 N N . ILE A 1 108 ? -1.144 -0.137 -12.203 1.00 92.44 108 ILE A N 1
ATOM 865 C CA . ILE A 1 108 ? -2.488 -0.260 -11.605 1.00 92.44 108 ILE A CA 1
ATOM 866 C C . ILE A 1 108 ? -2.556 -1.479 -10.678 1.00 92.44 108 ILE A C 1
ATOM 868 O O . ILE A 1 108 ? -3.032 -1.376 -9.545 1.00 92.44 108 ILE A O 1
ATOM 872 N N . LEU A 1 109 ? -2.055 -2.634 -11.132 1.00 92.69 109 LEU A N 1
ATOM 873 C CA . LEU A 1 109 ? -1.977 -3.840 -10.303 1.00 92.69 109 LEU A CA 1
ATOM 874 C C . LEU A 1 109 ? -1.130 -3.606 -9.052 1.00 92.69 109 LEU A C 1
ATOM 876 O O . LEU A 1 109 ? -1.452 -4.121 -7.977 1.00 92.69 109 LEU A O 1
ATOM 880 N N . TRP A 1 110 ? -0.052 -2.834 -9.179 1.00 93.19 110 TRP A N 1
ATOM 881 C CA . TRP A 1 110 ? 0.834 -2.519 -8.070 1.00 93.19 110 TRP A CA 1
ATOM 882 C C . TRP A 1 110 ? 0.151 -1.600 -7.056 1.00 93.19 110 TRP A C 1
ATOM 884 O O . TRP A 1 110 ? 0.099 -1.943 -5.874 1.00 93.19 110 TRP A O 1
ATOM 894 N N . GLY A 1 111 ? -0.476 -0.514 -7.514 1.00 92.06 111 GLY A N 1
ATOM 895 C CA . GLY A 1 111 ? -1.274 0.378 -6.671 1.00 92.06 111 GLY A CA 1
ATOM 896 C C . GLY A 1 111 ? -2.385 -0.362 -5.924 1.00 92.06 111 GLY A C 1
ATOM 897 O O . GLY A 1 111 ? -2.535 -0.192 -4.710 1.00 92.06 111 GLY A O 1
ATOM 898 N N . ALA A 1 112 ? -3.103 -1.260 -6.604 1.00 91.50 112 ALA A N 1
ATOM 899 C CA . ALA A 1 112 ? -4.121 -2.108 -5.981 1.00 91.50 112 ALA A CA 1
ATOM 900 C C . ALA A 1 112 ? -3.527 -3.064 -4.928 1.00 91.50 112 ALA A C 1
ATOM 902 O O . ALA A 1 112 ? -4.071 -3.218 -3.837 1.00 91.50 112 ALA A O 1
ATOM 903 N N . THR A 1 113 ? -2.379 -3.681 -5.219 1.00 91.19 113 THR A N 1
ATOM 904 C CA . THR A 1 113 ? -1.708 -4.596 -4.280 1.00 91.19 113 THR A CA 1
ATOM 905 C C . THR A 1 113 ? -1.216 -3.857 -3.037 1.00 91.19 113 THR A C 1
ATOM 907 O O . THR A 1 113 ? -1.452 -4.305 -1.915 1.00 91.19 113 THR A O 1
ATOM 910 N N . LYS A 1 114 ? -0.535 -2.721 -3.220 1.00 89.31 114 LYS A N 1
ATOM 911 C CA . LYS A 1 114 ? 0.035 -1.933 -2.125 1.00 89.31 114 LYS A CA 1
ATOM 912 C C . LYS A 1 114 ? -1.057 -1.363 -1.219 1.00 89.31 114 LYS A C 1
ATOM 914 O O . LYS A 1 114 ? -0.951 -1.474 -0.002 1.00 89.31 114 LYS A O 1
ATOM 919 N N . SER A 1 115 ? -2.120 -0.810 -1.802 1.00 90.19 115 SER A N 1
ATOM 920 C CA . SER A 1 115 ? -3.268 -0.294 -1.041 1.00 90.19 115 SER A CA 1
ATOM 921 C C . SER A 1 115 ? -3.999 -1.392 -0.272 1.00 90.19 115 SER A C 1
ATOM 923 O O . SER A 1 115 ? -4.335 -1.189 0.896 1.00 90.19 115 SER A O 1
ATOM 925 N N . LEU A 1 116 ? -4.162 -2.580 -0.867 1.00 89.62 116 LEU A N 1
ATOM 926 C CA . LEU A 1 116 ? -4.696 -3.740 -0.160 1.00 89.62 116 LEU A CA 1
ATOM 927 C C . LEU A 1 116 ? -3.815 -4.101 1.039 1.00 89.62 116 LEU A C 1
ATOM 929 O O . LEU A 1 116 ? -4.338 -4.245 2.139 1.00 89.62 116 LEU A O 1
ATOM 933 N N . LEU A 1 117 ? -2.491 -4.193 0.856 1.00 85.56 117 LEU A N 1
ATOM 934 C CA . LEU A 1 117 ? -1.554 -4.466 1.951 1.00 85.56 117 LEU A CA 1
ATOM 935 C C . LEU A 1 117 ? -1.710 -3.446 3.087 1.00 85.56 117 LEU A C 1
ATOM 937 O O . LEU A 1 117 ? -1.881 -3.861 4.232 1.00 85.56 117 LEU A O 1
ATOM 941 N N . SER A 1 118 ? -1.737 -2.146 2.781 1.00 84.62 118 SER A N 1
ATOM 942 C CA . SER A 1 118 ? -1.965 -1.075 3.765 1.00 84.62 118 SER A CA 1
ATOM 943 C C . SER A 1 118 ? -3.269 -1.274 4.550 1.00 84.62 118 SER A C 1
ATOM 945 O O . SER A 1 118 ? -3.265 -1.210 5.781 1.00 84.62 118 SER A O 1
ATOM 947 N N . ALA A 1 119 ? -4.368 -1.613 3.867 1.00 85.38 119 ALA A N 1
ATOM 948 C CA . ALA A 1 119 ? -5.645 -1.924 4.513 1.00 85.38 119 ALA A CA 1
ATOM 949 C C . ALA A 1 119 ? -5.565 -3.117 5.470 1.00 85.38 119 ALA A C 1
ATOM 951 O O . ALA A 1 119 ? -6.199 -3.099 6.523 1.00 85.38 119 ALA A O 1
ATOM 952 N N . LEU A 1 120 ? -4.784 -4.150 5.140 1.00 81.75 120 LEU A N 1
ATOM 953 C CA . LEU A 1 120 ? -4.613 -5.308 6.023 1.00 81.75 120 LEU A CA 1
ATOM 954 C C . LEU A 1 120 ? -3.896 -4.944 7.316 1.00 81.75 120 LEU A C 1
ATOM 956 O O . LEU A 1 120 ? -4.233 -5.482 8.372 1.00 81.75 120 LEU A O 1
ATOM 960 N N . PHE A 1 121 ? -2.918 -4.043 7.247 1.00 76.75 121 PHE A N 1
ATOM 961 C CA . PHE A 1 121 ? -2.222 -3.574 8.438 1.00 76.75 121 PHE A CA 1
ATOM 962 C C . PHE A 1 121 ? -3.146 -2.756 9.342 1.00 76.75 121 PHE A C 1
ATOM 964 O O . PHE A 1 121 ? -3.206 -3.026 10.543 1.00 76.75 121 PHE A O 1
ATOM 971 N N . VAL A 1 122 ? -3.930 -1.838 8.771 1.00 79.38 122 VAL A N 1
ATOM 972 C CA . VAL A 1 122 ? -4.920 -1.057 9.532 1.00 79.38 122 VAL A CA 1
ATOM 973 C C . VAL A 1 122 ? -6.019 -1.955 10.096 1.00 79.38 122 VAL A C 1
ATOM 975 O O . VAL A 1 122 ? -6.313 -1.882 11.286 1.00 79.38 122 VAL A O 1
ATOM 978 N N . GLY A 1 123 ? -6.558 -2.875 9.294 1.00 78.81 123 GLY A N 1
ATOM 979 C CA . GLY A 1 123 ? -7.569 -3.831 9.740 1.00 78.81 123 GLY A CA 1
ATOM 980 C C . GLY A 1 123 ? -7.078 -4.711 10.891 1.00 78.81 123 GLY A C 1
ATOM 981 O O . GLY A 1 123 ? -7.803 -4.902 11.865 1.00 78.81 123 GLY A O 1
ATOM 982 N N . LYS A 1 124 ? -5.824 -5.187 10.846 1.00 70.56 124 LYS A N 1
ATOM 983 C CA . LYS A 1 124 ? -5.192 -5.887 11.981 1.00 70.56 124 LYS A CA 1
ATOM 984 C C . LYS A 1 124 ? -5.121 -5.014 13.234 1.00 70.56 124 LYS A C 1
ATOM 986 O O . LYS A 1 124 ? -5.403 -5.521 14.315 1.00 70.56 124 LYS A O 1
ATOM 991 N N . ALA A 1 125 ? -4.753 -3.740 13.102 1.00 69.19 125 ALA A N 1
ATOM 992 C CA . ALA A 1 125 ? -4.699 -2.814 14.233 1.00 69.19 125 ALA A CA 1
ATOM 993 C C . ALA A 1 125 ? -6.090 -2.585 14.855 1.00 69.19 125 ALA A C 1
ATOM 995 O O . ALA A 1 125 ? -6.214 -2.478 16.075 1.00 69.19 125 ALA A O 1
ATOM 996 N N . SER A 1 126 ? -7.153 -2.599 14.046 1.00 69.19 126 SER A N 1
ATOM 997 C CA . SER A 1 126 ? -8.535 -2.512 14.536 1.00 69.19 126 SER A CA 1
ATOM 998 C C . SER A 1 126 ? -8.963 -3.739 15.357 1.00 69.19 126 SER A C 1
ATOM 1000 O O . SER A 1 126 ? -9.700 -3.584 16.329 1.00 69.19 126 SER A O 1
ATOM 1002 N N . LEU A 1 127 ? -8.469 -4.945 15.031 1.00 65.56 127 LEU A N 1
ATOM 1003 C CA . LEU A 1 127 ? -8.797 -6.176 15.776 1.00 65.56 127 LEU A CA 1
ATOM 1004 C C . LEU A 1 127 ? -8.315 -6.140 17.237 1.00 65.56 127 LEU A C 1
ATOM 1006 O O . LEU A 1 127 ? -8.942 -6.750 18.100 1.00 65.56 127 LEU A O 1
ATOM 1010 N N . ILE A 1 128 ? -7.224 -5.420 17.522 1.00 58.31 128 ILE A N 1
ATOM 1011 C CA . ILE A 1 128 ? -6.639 -5.308 18.871 1.00 58.31 128 ILE A CA 1
ATOM 1012 C C . ILE A 1 128 ? -7.614 -4.619 19.845 1.00 58.31 128 ILE A C 1
ATOM 1014 O O . ILE A 1 128 ? -7.608 -4.920 21.034 1.00 58.31 128 ILE A O 1
ATOM 1018 N N . HIS A 1 129 ? -8.519 -3.775 19.341 1.00 57.41 129 HIS A N 1
ATOM 1019 C CA . HIS A 1 129 ? -9.540 -3.078 20.132 1.00 57.41 129 HIS A CA 1
ATOM 1020 C C . HIS A 1 129 ? -10.870 -3.851 20.253 1.00 57.41 129 HIS A C 1
ATOM 1022 O O . HIS A 1 129 ? -11.897 -3.271 20.595 1.00 57.41 129 HIS A O 1
ATOM 1028 N N . GLY A 1 130 ? -10.887 -5.155 19.947 1.00 52.34 130 GLY A N 1
ATOM 1029 C CA . GLY A 1 130 ? -12.087 -5.992 20.073 1.00 52.34 130 GLY A CA 1
ATOM 1030 C C . GLY A 1 130 ? -13.094 -5.858 18.923 1.00 52.34 130 GLY A C 1
ATOM 1031 O O . GLY A 1 130 ? -14.196 -6.400 19.003 1.00 52.34 130 GLY A O 1
ATOM 1032 N N . VAL A 1 131 ? -12.732 -5.178 17.831 1.00 53.31 131 VAL A N 1
ATOM 1033 C CA . VAL A 1 131 ? -13.531 -5.142 16.598 1.00 53.31 131 VAL A CA 1
ATOM 1034 C C . VAL A 1 131 ? -13.359 -6.484 15.879 1.00 53.31 131 VAL A C 1
ATOM 1036 O O . VAL A 1 131 ? -12.299 -6.768 15.333 1.00 53.31 131 VAL A O 1
ATOM 1039 N N . GLN A 1 132 ? -14.372 -7.353 15.894 1.00 47.47 132 GLN A N 1
ATOM 1040 C CA . GLN A 1 132 ? -14.272 -8.698 15.315 1.00 47.47 132 GLN A CA 1
ATOM 1041 C C . GLN A 1 132 ? -14.517 -8.701 13.795 1.00 47.47 132 GLN A C 1
ATOM 1043 O O . GLN A 1 132 ? -15.580 -9.085 13.323 1.00 47.47 132 GLN A O 1
ATOM 1048 N N . PHE A 1 133 ? -13.495 -8.359 13.007 1.00 52.78 133 PHE A N 1
ATOM 1049 C CA . PHE A 1 133 ? -13.427 -8.702 11.571 1.00 52.78 133 PHE A CA 1
ATOM 1050 C C . PHE A 1 133 ? -12.292 -9.702 11.275 1.00 52.78 133 PHE A C 1
ATOM 1052 O O . PHE A 1 133 ? -11.632 -9.665 10.235 1.00 52.78 133 PHE A O 1
ATOM 1059 N N . ALA A 1 134 ? -12.053 -10.625 12.215 1.00 46.72 134 ALA A N 1
ATOM 1060 C CA . ALA A 1 134 ? -10.935 -11.571 12.188 1.00 46.72 134 ALA A CA 1
ATOM 1061 C C . ALA A 1 134 ? -10.924 -12.483 10.943 1.00 46.72 134 ALA A C 1
ATOM 1063 O O . ALA A 1 134 ? -9.856 -12.845 10.451 1.00 46.72 134 ALA A O 1
ATOM 1064 N N . TRP A 1 135 ? -12.092 -12.814 10.385 1.00 50.25 135 TRP A N 1
ATOM 1065 C CA . TRP A 1 135 ? -12.209 -13.715 9.235 1.00 50.25 135 TRP A CA 1
ATOM 1066 C C . TRP A 1 135 ? -11.761 -13.074 7.907 1.00 50.25 135 TRP A C 1
ATOM 1068 O O . TRP A 1 135 ? -11.082 -13.732 7.119 1.00 50.25 135 TRP A O 1
ATOM 1078 N N . LEU A 1 136 ? -12.033 -11.781 7.681 1.00 50.44 136 LEU A N 1
ATOM 1079 C CA . LEU A 1 136 ? -11.591 -11.047 6.479 1.00 50.44 136 LEU A CA 1
ATOM 1080 C C . LEU A 1 136 ? -10.070 -10.829 6.465 1.00 50.44 136 LEU A C 1
ATOM 1082 O O . LEU A 1 136 ? -9.418 -10.917 5.422 1.00 50.44 136 LEU A O 1
ATOM 1086 N N . VAL A 1 137 ? -9.482 -10.614 7.641 1.00 50.78 137 VAL A N 1
ATOM 1087 C CA . VAL A 1 137 ? -8.032 -10.461 7.812 1.00 50.78 137 VAL A CA 1
ATOM 1088 C C . VAL A 1 137 ? -7.307 -11.807 7.660 1.00 50.78 137 VAL A C 1
ATOM 1090 O O . VAL A 1 137 ? -6.237 -11.874 7.058 1.00 50.78 137 VAL A O 1
ATOM 1093 N N . LEU A 1 138 ? -7.888 -12.912 8.139 1.00 50.53 138 LEU A N 1
ATOM 1094 C CA . LEU A 1 138 ? -7.325 -14.253 7.934 1.00 50.53 138 LEU A CA 1
ATOM 1095 C C . LEU A 1 138 ? -7.417 -14.703 6.473 1.00 50.53 138 LEU A C 1
ATOM 1097 O O . LEU A 1 138 ? -6.440 -15.241 5.948 1.00 50.53 138 LEU A O 1
ATOM 1101 N N . LEU A 1 139 ? -8.537 -14.437 5.794 1.00 54.56 139 LEU A N 1
ATOM 1102 C CA . LEU A 1 139 ? -8.694 -14.731 4.367 1.00 54.56 139 LEU A CA 1
ATOM 1103 C C . LEU A 1 139 ? -7.656 -13.994 3.530 1.00 54.56 139 LEU A C 1
ATOM 1105 O O . LEU A 1 139 ? -7.006 -14.601 2.690 1.00 54.56 139 LEU A O 1
ATOM 1109 N N . THR A 1 140 ? -7.426 -12.715 3.793 1.00 54.81 140 THR A N 1
ATOM 1110 C CA . THR A 1 140 ? -6.475 -11.911 3.015 1.00 54.81 140 THR A CA 1
ATOM 1111 C C . THR A 1 140 ? -5.017 -12.314 3.258 1.00 54.81 140 THR A C 1
ATOM 1113 O O . THR A 1 140 ? -4.251 -12.397 2.300 1.00 54.81 140 THR A O 1
ATOM 1116 N N . ILE A 1 141 ? -4.633 -12.692 4.484 1.00 53.56 141 ILE A N 1
ATOM 1117 C CA . ILE A 1 141 ? -3.299 -13.254 4.782 1.00 53.56 141 ILE A CA 1
ATOM 1118 C C . ILE A 1 141 ? -3.115 -14.633 4.142 1.00 53.56 141 ILE A C 1
ATOM 1120 O O . ILE A 1 141 ? -2.047 -14.924 3.601 1.00 53.56 141 ILE A O 1
ATOM 1124 N N . LEU A 1 142 ? -4.130 -15.499 4.207 1.00 57.03 142 LEU A N 1
ATOM 1125 C CA . LEU A 1 142 ? -4.067 -16.841 3.629 1.00 57.03 142 LEU A CA 1
ATOM 1126 C C . LEU A 1 142 ? -4.058 -16.786 2.102 1.00 57.03 142 LEU A C 1
ATOM 1128 O O . LEU A 1 142 ? -3.243 -17.479 1.500 1.00 57.03 142 LEU A O 1
ATOM 1132 N N . ILE A 1 143 ? -4.869 -15.920 1.489 1.00 61.03 143 ILE A N 1
ATOM 1133 C CA . ILE A 1 143 ? -4.897 -15.676 0.041 1.00 61.03 143 ILE A CA 1
ATOM 1134 C C . ILE A 1 143 ? -3.575 -15.062 -0.416 1.00 61.03 143 ILE A C 1
ATOM 1136 O O . ILE A 1 143 ? -3.002 -15.543 -1.387 1.00 61.03 143 ILE A O 1
ATOM 1140 N N . PHE A 1 144 ? -3.031 -14.072 0.297 1.00 57.31 144 PHE A N 1
ATOM 1141 C CA . PHE A 1 144 ? -1.740 -13.475 -0.051 1.00 57.31 144 PHE A CA 1
ATOM 1142 C C . PHE A 1 144 ? -0.593 -14.484 0.098 1.00 57.31 144 PHE A C 1
ATOM 1144 O O . PHE A 1 144 ? 0.173 -14.697 -0.841 1.00 57.31 144 PHE A O 1
ATOM 1151 N N . ARG A 1 145 ? -0.509 -15.199 1.230 1.00 56.38 145 ARG A N 1
ATOM 1152 C CA . ARG A 1 145 ? 0.521 -16.227 1.463 1.00 56.38 145 ARG A CA 1
ATOM 1153 C C . ARG A 1 145 ? 0.420 -17.375 0.460 1.00 56.38 145 ARG A C 1
ATOM 1155 O O . ARG A 1 145 ? 1.449 -17.880 0.010 1.00 56.38 145 ARG A O 1
ATOM 1162 N N . TRP A 1 146 ? -0.793 -17.807 0.128 1.00 52.38 146 TRP A N 1
ATOM 1163 C CA . TRP A 1 146 ? -1.037 -18.876 -0.835 1.00 52.38 146 TRP A CA 1
ATOM 1164 C C . TRP A 1 146 ? -0.755 -18.423 -2.269 1.00 52.38 146 TRP A C 1
ATOM 1166 O O . TRP A 1 146 ? -0.041 -19.135 -2.967 1.00 52.38 146 TRP A O 1
ATOM 1176 N N . SER A 1 147 ? -1.194 -17.230 -2.685 1.00 48.25 147 SER A N 1
ATOM 1177 C CA . SER A 1 147 ? -0.888 -16.664 -4.009 1.00 48.25 147 SER A CA 1
ATOM 1178 C C . SER A 1 147 ? 0.608 -16.449 -4.201 1.00 48.25 147 SER A C 1
ATOM 1180 O O . SER A 1 147 ? 1.151 -16.890 -5.210 1.00 48.25 147 SER A O 1
ATOM 1182 N N . VAL A 1 148 ? 1.310 -15.883 -3.213 1.00 51.06 148 VAL A N 1
ATOM 1183 C CA . VAL A 1 148 ? 2.768 -15.689 -3.280 1.00 51.06 148 VAL A CA 1
ATOM 1184 C C . VAL A 1 148 ? 3.496 -17.037 -3.322 1.00 51.06 148 VAL A C 1
ATOM 1186 O O . VAL A 1 148 ? 4.339 -17.248 -4.190 1.00 51.06 148 VAL A O 1
ATOM 1189 N N . ARG A 1 149 ? 3.134 -18.011 -2.469 1.00 57.75 149 ARG A N 1
ATOM 1190 C CA . ARG A 1 149 ? 3.754 -19.353 -2.501 1.00 57.75 149 ARG A CA 1
ATOM 1191 C C . ARG A 1 149 ? 3.457 -20.120 -3.790 1.00 57.75 149 ARG A C 1
ATOM 1193 O O . ARG A 1 149 ? 4.335 -20.824 -4.280 1.00 57.75 149 ARG A O 1
ATOM 1200 N N . ARG A 1 150 ? 2.242 -20.019 -4.332 1.00 50.81 150 ARG A N 1
ATOM 1201 C CA . ARG A 1 150 ? 1.828 -20.713 -5.562 1.00 50.81 150 ARG A CA 1
ATOM 1202 C C . ARG A 1 150 ? 2.484 -20.100 -6.796 1.00 50.81 150 ARG A C 1
ATOM 1204 O O . ARG A 1 150 ? 2.816 -20.829 -7.722 1.00 50.81 150 ARG A O 1
ATOM 1211 N N . MET A 1 151 ? 2.711 -18.791 -6.784 1.00 45.69 151 MET A N 1
ATOM 1212 C CA . MET A 1 151 ? 3.372 -18.065 -7.863 1.00 45.69 151 MET A CA 1
ATOM 1213 C C . MET A 1 151 ? 4.888 -18.285 -7.859 1.00 45.69 151 MET A C 1
ATOM 1215 O O . MET A 1 151 ? 5.449 -18.573 -8.907 1.00 45.69 151 MET A O 1
ATOM 1219 N N . VAL A 1 152 ? 5.534 -18.284 -6.685 1.00 51.25 152 VAL A N 1
ATOM 1220 C CA . VAL A 1 152 ? 6.965 -18.627 -6.552 1.00 51.25 152 VAL A CA 1
ATOM 1221 C C . VAL A 1 152 ? 7.229 -20.075 -6.976 1.00 51.25 152 VAL A C 1
ATOM 1223 O O . VAL A 1 152 ? 8.172 -20.332 -7.715 1.00 51.25 152 VAL A O 1
ATOM 1226 N N . ARG A 1 153 ? 6.363 -21.027 -6.595 1.00 55.28 153 ARG A N 1
ATOM 1227 C CA . ARG A 1 153 ? 6.512 -22.433 -7.017 1.00 55.28 153 ARG A CA 1
ATOM 1228 C C . ARG A 1 153 ? 6.324 -22.661 -8.518 1.00 55.28 153 ARG A C 1
ATOM 1230 O O . ARG A 1 153 ? 6.877 -23.621 -9.022 1.00 55.28 153 ARG A O 1
ATOM 1237 N N . ARG A 1 154 ? 5.568 -21.807 -9.216 1.00 47.12 154 ARG A N 1
ATOM 1238 C CA . ARG A 1 154 ? 5.340 -21.895 -10.673 1.00 47.12 154 ARG A CA 1
ATOM 1239 C C . ARG A 1 154 ? 6.414 -21.199 -11.514 1.00 47.12 154 ARG A C 1
ATOM 1241 O O . ARG A 1 154 ? 6.342 -21.267 -12.730 1.00 47.12 154 ARG A O 1
ATOM 1248 N N . LEU A 1 155 ? 7.347 -20.488 -10.882 1.00 42.44 155 LEU A N 1
ATOM 1249 C CA . LEU A 1 155 ? 8.451 -19.791 -11.553 1.00 42.44 155 LEU A CA 1
AT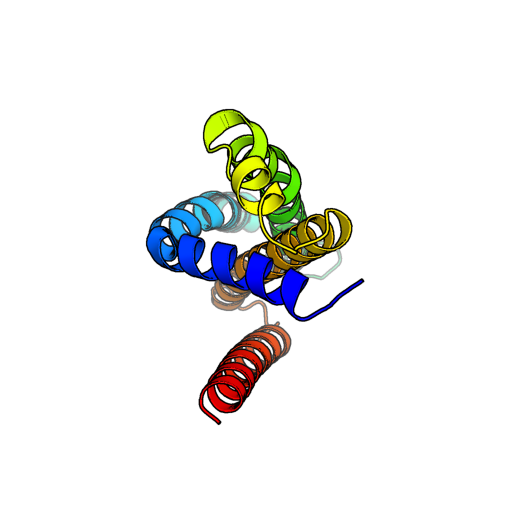OM 1250 C C . LEU A 1 155 ? 9.786 -20.546 -11.435 1.00 42.44 155 LEU A C 1
ATOM 1252 O O . LEU A 1 155 ? 10.737 -20.196 -12.122 1.00 42.44 155 LEU A O 1
ATOM 1256 N N . VAL A 1 156 ? 9.855 -21.555 -10.559 1.00 48.38 156 VAL A N 1
ATOM 1257 C CA . VAL A 1 156 ? 11.039 -22.409 -10.326 1.00 48.38 156 VAL A CA 1
ATOM 1258 C C . VAL A 1 156 ? 10.886 -23.788 -11.009 1.00 48.38 156 VAL A C 1
ATOM 1260 O O . VAL A 1 156 ? 11.766 -24.635 -10.909 1.00 48.38 156 VAL A O 1
ATOM 1263 N N . THR A 1 157 ? 9.788 -23.999 -11.739 1.00 44.75 157 THR A N 1
ATOM 1264 C CA . THR A 1 157 ? 9.520 -25.146 -12.628 1.00 44.75 157 THR A CA 1
ATOM 1265 C C . THR A 1 157 ? 9.205 -24.628 -14.016 1.00 44.75 157 THR A C 1
ATOM 1267 O O . THR A 1 157 ? 9.722 -25.195 -14.995 1.00 44.75 157 THR A O 1
#

Foldseek 3Di:
DADPLLVVLLVVLVVVCVVVVPVLQCVLVVVLVVCCCCCVVPVCVVDQDDPNHGPLLVVLVVSLVVSLVVQLCCQLPVVVVCCVPVVVVVVVCVVPPDDPVSNVSSSNVNSNVRSVVSSLSSNVVSVVVVNPPPPVSVVVVCCVVCVVVVVVVVVVD

Sequence (157 aa):
MINRYAFKVWYRDFLVWTRYWWTSLVGGLGEPVLYFLGMGYGLGSFIKNIDGMPYLQFLAPALIASTIMHSASFETTYSSYTRMEIQKTFHSIAVTPVNVSEVVAGEILWGATKSLLSALFVGKASLIHGVQFAWLVLLTILIFRWSVRRMVRRLVT